Protein AF-A0A9E2CRB1-F1 (afdb_monomer)

pLDDT: mean 78.61, std 16.93, range [43.34, 97.12]

Secondary structure (DSSP, 8-state):
-EEEEE--TTTPPPEEEEE-SHHHHHHHHHHH--S-EEEEPP---HHHHHHHTTS-SHHHHHHHHHHHHHHHTT--EEEE-HHHHHT----TT--S-HHHHHHHHHHHHHHHHHT------GGGGGTTS------PPPP-

Solvent-accessible surface area (backbone atoms only — not comparable to full-atom values): 8842 Å² total; per-residue (Å²): 119,46,43,36,47,46,69,48,87,95,72,52,79,71,46,68,44,70,44,83,55,73,69,53,55,56,49,48,45,74,73,63,64,56,80,61,45,80,41,70,44,77,76,89,48,80,90,51,45,81,78,40,75,83,54,75,57,54,63,55,50,51,44,51,52,54,51,53,50,31,58,75,71,72,31,54,69,42,77,38,62,60,71,64,28,71,69,61,81,83,68,90,83,70,89,57,57,75,49,19,40,52,36,40,32,46,51,55,52,48,35,40,73,73,69,74,41,83,70,84,58,81,74,66,69,71,76,75,62,84,88,74,82,81,80,78,80,88,81,133

Sequence (140 aa):
TTGWAFLDTAGGTPLGGTFSKWADVEQLILTHEPDQIIIEAFRLYPSASSRLKWNDLIAAQVFGACAAMADKYLIPWHAQNAVEAKRLDLGRGNRFHKHTLDAYKHILVWLKKQGETDAPKEEDRERERPTGTACEPATD

Nearest PDB structures (foldseek):
  6lct-assembly1_B  TM=6.192E-01  e=7.522E-02  Nicotiana tabacum
  6kvo-assembly1_B  TM=5.523E-01  e=1.249E-01  Nicotiana tabacum
  1lrk-assembly1_A  TM=4.118E-01  e=1.609E-01  Escherichia coli
  1kvr-assembly1_A-2  TM=4.069E-01  e=1.609E-01  Escherichia coli
  1kvs-assembly1_A  TM=4.221E-01  e=2.210E-01  Escherichia coli

Radius of gyration: 20.18 Å; Cα contacts (8 Å, |Δi|>4): 132; chains: 1; bounding box: 34×64×67 Å

Structure (mmCIF, N/CA/C/O backbone):
data_AF-A0A9E2CRB1-F1
#
_entry.id   AF-A0A9E2CRB1-F1
#
loop_
_atom_site.group_PDB
_atom_site.id
_atom_site.type_symbol
_atom_site.label_atom_id
_atom_site.label_alt_id
_atom_site.label_comp_id
_atom_site.label_asym_id
_atom_site.label_entity_id
_atom_site.label_seq_id
_atom_site.pdbx_PDB_ins_code
_atom_site.Cartn_x
_atom_site.Cartn_y
_atom_site.Cartn_z
_atom_site.occupancy
_atom_site.B_iso_or_equiv
_atom_site.auth_seq_id
_atom_site.auth_comp_id
_atom_site.auth_asym_id
_atom_site.auth_atom_id
_atom_site.pdbx_PDB_model_num
ATOM 1 N N . THR A 1 1 ? 12.955 1.247 -4.111 1.00 80.88 1 THR A N 1
ATOM 2 C CA . THR A 1 1 ? 12.259 1.198 -2.812 1.00 80.88 1 THR A CA 1
ATOM 3 C C . 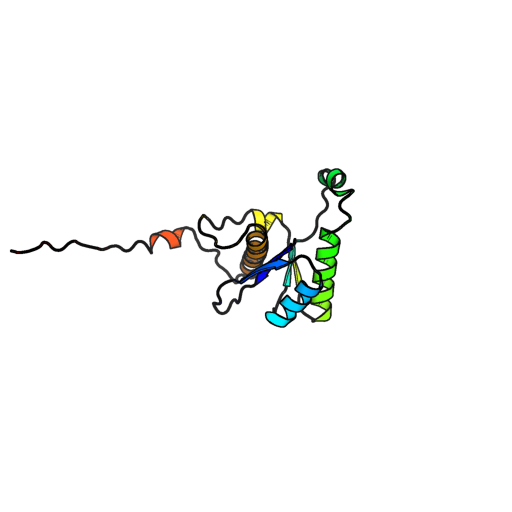THR A 1 1 ? 10.795 1.478 -3.055 1.00 80.88 1 THR A C 1
ATOM 5 O O . THR A 1 1 ? 10.484 2.293 -3.918 1.00 80.88 1 THR A O 1
ATOM 8 N N . THR A 1 2 ? 9.916 0.791 -2.337 1.00 87.50 2 THR A N 1
ATOM 9 C CA . THR A 1 2 ? 8.457 0.918 -2.456 1.00 87.50 2 THR A CA 1
ATOM 10 C C . THR A 1 2 ? 7.914 1.496 -1.159 1.00 87.50 2 THR A C 1
ATOM 12 O O . THR A 1 2 ? 8.339 1.076 -0.086 1.00 87.50 2 THR A O 1
ATOM 15 N N . GLY A 1 3 ? 7.036 2.495 -1.246 1.00 92.19 3 GLY A N 1
ATOM 16 C CA . GLY A 1 3 ? 6.387 3.084 -0.075 1.00 92.19 3 GLY A CA 1
ATOM 17 C C . GLY A 1 3 ? 5.219 2.235 0.401 1.00 92.19 3 GLY A C 1
ATOM 18 O O . GLY A 1 3 ? 4.512 1.654 -0.416 1.00 92.19 3 GLY A O 1
ATOM 19 N N . TRP A 1 4 ? 5.005 2.197 1.710 1.00 94.94 4 TRP A N 1
ATOM 20 C CA . TRP A 1 4 ? 3.816 1.609 2.316 1.00 94.94 4 TRP A CA 1
ATOM 21 C C . TRP A 1 4 ? 3.284 2.541 3.397 1.00 94.94 4 TRP A C 1
ATOM 23 O O . TRP A 1 4 ? 4.047 3.308 3.992 1.00 94.94 4 TRP A O 1
ATOM 33 N N . ALA A 1 5 ? 1.984 2.460 3.640 1.00 95.50 5 ALA A N 1
ATOM 34 C CA . ALA A 1 5 ? 1.314 3.123 4.741 1.00 95.50 5 ALA A CA 1
ATOM 35 C C . ALA A 1 5 ? 0.266 2.171 5.320 1.00 95.50 5 ALA A C 1
ATOM 37 O O . ALA A 1 5 ? -0.239 1.301 4.613 1.00 95.50 5 ALA A O 1
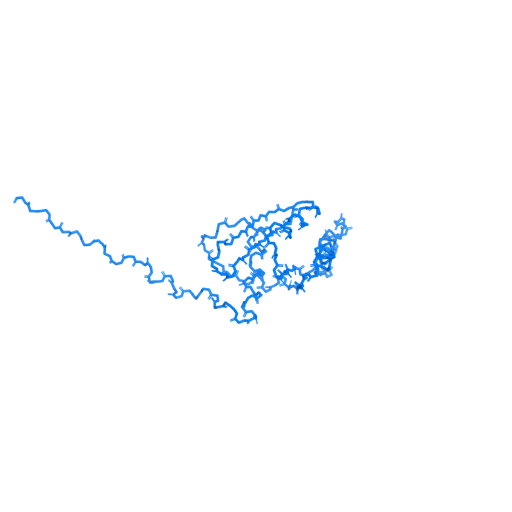ATOM 38 N N . PHE A 1 6 ? -0.043 2.349 6.595 1.00 95.94 6 PHE A N 1
ATOM 39 C CA . PHE A 1 6 ? -1.102 1.638 7.294 1.00 95.94 6 PHE A CA 1
ATOM 40 C C . PHE A 1 6 ? -1.911 2.652 8.096 1.00 95.94 6 PHE A C 1
ATOM 42 O O . PHE A 1 6 ? -1.345 3.571 8.691 1.00 95.94 6 PHE A O 1
ATOM 49 N N . LEU A 1 7 ? -3.229 2.504 8.085 1.00 94.00 7 LEU A N 1
ATOM 50 C CA . LEU A 1 7 ? -4.142 3.360 8.823 1.00 94.00 7 LEU A CA 1
ATOM 51 C C . LEU A 1 7 ? -5.152 2.475 9.535 1.00 94.00 7 LEU A C 1
ATOM 53 O O . LEU A 1 7 ? -5.933 1.792 8.881 1.00 94.00 7 LEU A O 1
ATOM 57 N N . ASP A 1 8 ? -5.139 2.538 10.858 1.00 92.44 8 ASP A N 1
ATOM 58 C CA . ASP A 1 8 ? -6.194 1.973 11.685 1.00 92.44 8 ASP A CA 1
ATOM 59 C C . ASP A 1 8 ? -7.361 2.969 11.752 1.00 92.44 8 ASP A C 1
ATOM 61 O O . ASP A 1 8 ? -7.231 4.076 12.289 1.00 92.44 8 ASP A O 1
ATOM 65 N N . THR A 1 9 ? -8.498 2.582 11.174 1.00 87.00 9 THR A N 1
ATOM 66 C CA . THR A 1 9 ? -9.705 3.414 11.101 1.00 87.00 9 THR A CA 1
ATOM 67 C C . THR A 1 9 ? -10.403 3.575 12.453 1.00 87.00 9 THR A C 1
ATOM 69 O O . THR A 1 9 ? -11.216 4.487 12.596 1.00 87.00 9 THR A O 1
ATOM 72 N N . ALA A 1 10 ? -10.043 2.791 13.476 1.00 85.88 10 ALA A N 1
ATOM 73 C CA . ALA A 1 10 ? -10.554 2.940 14.8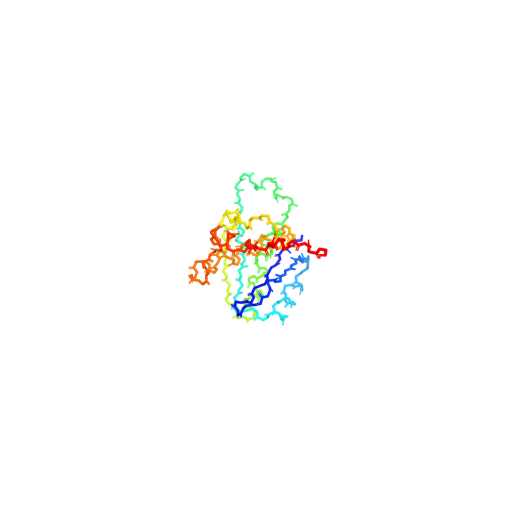40 1.00 85.88 10 ALA A CA 1
ATOM 74 C C . ALA A 1 10 ? -9.950 4.139 15.605 1.00 85.88 10 ALA A C 1
ATOM 76 O O . ALA A 1 10 ? -10.286 4.364 16.769 1.00 85.88 10 ALA A O 1
ATOM 77 N N . GLY A 1 11 ? -9.082 4.932 14.964 1.00 77.00 11 GLY A N 1
ATOM 78 C CA . GLY A 1 11 ? -8.484 6.145 15.535 1.00 77.00 11 GLY A CA 1
ATOM 79 C C . GLY A 1 11 ? -6.977 6.054 15.780 1.00 77.00 11 GLY A C 1
ATOM 80 O O . GLY A 1 11 ? -6.418 6.884 16.500 1.00 77.00 11 GLY A O 1
ATOM 81 N N . GLY A 1 12 ? -6.303 5.063 15.193 1.00 82.44 12 GLY A N 1
ATOM 82 C CA . GLY A 1 12 ? -4.857 4.917 15.298 1.00 82.44 12 GLY A CA 1
ATOM 83 C C . GLY A 1 12 ? -4.088 5.995 14.528 1.00 82.44 12 GLY A C 1
ATOM 84 O O . GLY A 1 12 ? -4.552 6.574 13.544 1.00 82.44 12 GLY A O 1
ATOM 85 N N . THR A 1 13 ? -2.856 6.267 14.966 1.00 86.94 13 THR A N 1
ATOM 86 C CA . THR A 1 13 ? -1.947 7.131 14.199 1.00 86.94 13 THR A CA 1
ATOM 87 C C . THR A 1 13 ? -1.504 6.393 12.932 1.00 86.94 13 THR A C 1
ATOM 89 O O . THR A 1 13 ? -1.026 5.263 13.051 1.00 86.94 13 THR A O 1
ATOM 92 N N . PRO A 1 14 ? -1.589 7.015 11.738 1.00 90.81 14 PRO A N 1
ATOM 93 C CA . PRO A 1 14 ? -1.112 6.381 10.522 1.00 90.81 14 PRO A CA 1
ATOM 94 C C . PRO A 1 14 ? 0.368 6.000 10.646 1.00 90.81 14 PRO A C 1
ATOM 96 O O . PRO A 1 14 ? 1.196 6.797 11.101 1.00 90.81 14 PRO A O 1
ATOM 99 N N . LEU A 1 15 ? 0.702 4.794 10.201 1.00 94.00 15 LEU A N 1
ATOM 100 C CA . LEU A 1 15 ? 2.060 4.267 10.131 1.00 94.00 15 LEU A CA 1
ATOM 101 C C . LEU A 1 15 ? 2.533 4.239 8.682 1.00 94.00 15 LEU A C 1
ATOM 103 O O . LEU A 1 15 ? 1.741 4.299 7.740 1.00 94.00 15 LEU A O 1
ATOM 107 N N . GLY A 1 16 ? 3.841 4.117 8.491 1.00 94.69 16 GLY A N 1
ATOM 108 C CA . GLY A 1 16 ? 4.369 3.878 7.163 1.00 94.69 16 GLY A CA 1
ATOM 109 C C . GLY A 1 16 ? 5.881 3.897 7.081 1.00 94.69 16 GLY A C 1
ATOM 110 O O . GLY A 1 16 ? 6.589 4.224 8.032 1.00 94.69 16 GLY A O 1
ATOM 111 N N . GLY A 1 17 ? 6.375 3.549 5.901 1.00 94.19 17 GLY A N 1
ATOM 112 C CA . GLY A 1 17 ? 7.799 3.458 5.633 1.00 94.19 17 GLY A CA 1
ATOM 113 C C . GLY A 1 17 ? 8.076 3.103 4.183 1.00 94.19 17 GLY A C 1
A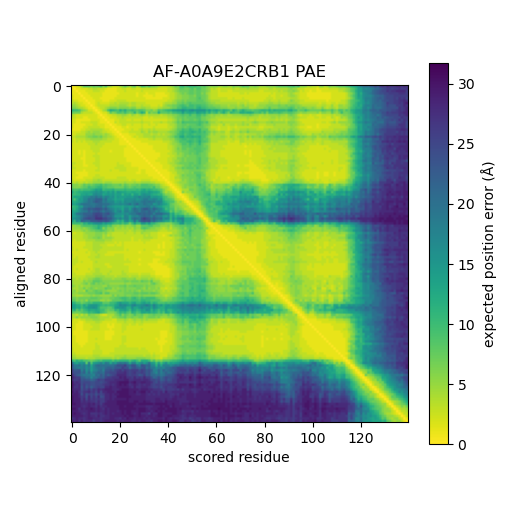TOM 114 O O . GLY A 1 17 ? 7.260 3.351 3.289 1.00 94.19 17 GLY A O 1
ATOM 115 N N . THR A 1 18 ? 9.249 2.525 3.946 1.00 93.00 18 THR A N 1
ATOM 116 C CA . THR A 1 18 ? 9.631 1.992 2.639 1.00 93.00 18 THR A CA 1
ATOM 117 C C . THR A 1 18 ? 10.241 0.614 2.789 1.00 93.00 18 THR A C 1
ATOM 119 O O . THR A 1 18 ? 10.990 0.395 3.736 1.00 93.00 18 THR A O 1
ATOM 122 N N . PHE A 1 19 ? 10.010 -0.262 1.821 1.00 88.56 19 PHE A N 1
ATOM 123 C CA . PHE A 1 19 ? 10.671 -1.559 1.732 1.00 88.56 19 PHE A CA 1
ATOM 124 C C . PHE A 1 19 ? 11.446 -1.712 0.419 1.00 88.56 19 PHE A C 1
ATOM 126 O O . PHE A 1 19 ? 11.299 -0.922 -0.528 1.00 88.56 19 PHE A O 1
ATOM 133 N N . SER A 1 20 ? 12.315 -2.717 0.365 1.00 84.75 20 SER A N 1
ATOM 134 C CA . SER A 1 20 ? 13.083 -3.060 -0.839 1.00 84.75 20 SER A CA 1
ATOM 135 C C . SER A 1 20 ? 13.113 -4.556 -1.140 1.00 84.75 20 SER A C 1
ATOM 137 O O . SER A 1 20 ? 13.601 -4.925 -2.208 1.00 84.75 20 SER A O 1
ATOM 139 N N . LYS A 1 21 ? 12.576 -5.406 -0.253 1.00 85.19 21 LYS A N 1
ATOM 140 C CA . LYS A 1 21 ? 12.521 -6.861 -0.423 1.00 85.19 21 LYS A CA 1
ATOM 141 C C . LYS A 1 21 ? 11.082 -7.365 -0.356 1.00 85.19 21 LYS A C 1
ATOM 143 O O . LYS A 1 21 ? 10.230 -6.767 0.289 1.00 85.19 21 LYS A O 1
ATOM 148 N N . TRP A 1 22 ? 10.823 -8.506 -0.992 1.00 80.25 22 TRP A N 1
ATOM 149 C CA . TRP A 1 22 ? 9.492 -9.126 -1.010 1.00 80.25 22 TRP A CA 1
ATOM 150 C C . TRP A 1 22 ? 9.057 -9.680 0.344 1.00 80.25 22 TRP A C 1
ATOM 152 O O . TRP A 1 22 ? 7.886 -9.574 0.690 1.00 80.25 22 TRP A O 1
ATOM 162 N N . ALA A 1 23 ? 10.004 -10.214 1.119 1.00 85.50 23 ALA A N 1
ATOM 163 C CA . ALA A 1 23 ? 9.746 -10.701 2.474 1.00 85.50 23 ALA A CA 1
ATOM 164 C C . ALA A 1 23 ? 9.178 -9.601 3.390 1.00 85.50 23 ALA A C 1
ATOM 166 O O . ALA A 1 23 ? 8.399 -9.892 4.292 1.00 85.50 23 ALA A O 1
ATOM 167 N N . ASP A 1 24 ? 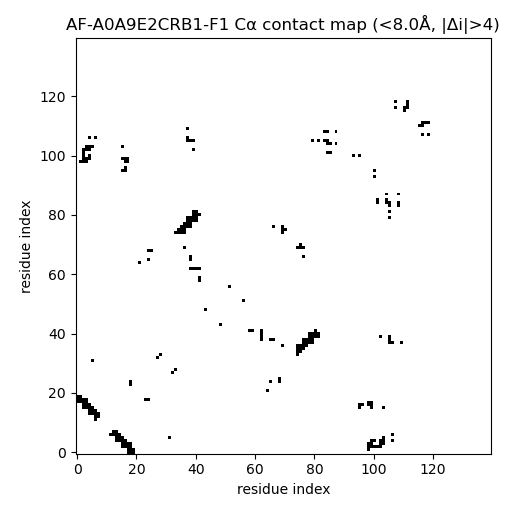9.506 -8.335 3.112 1.00 88.12 24 ASP A N 1
ATOM 168 C CA . ASP A 1 24 ? 9.011 -7.198 3.885 1.00 88.12 24 ASP A CA 1
ATOM 169 C C . ASP A 1 24 ? 7.487 -7.024 3.706 1.00 88.12 24 ASP A C 1
ATOM 171 O O . ASP A 1 24 ? 6.810 -6.609 4.638 1.00 88.12 24 ASP A O 1
ATOM 175 N N . VAL A 1 25 ? 6.918 -7.372 2.540 1.00 88.81 25 VAL A N 1
ATOM 176 C CA . VAL A 1 25 ? 5.462 -7.282 2.288 1.00 88.81 25 VAL A CA 1
ATOM 177 C C . VAL A 1 25 ? 4.701 -8.281 3.151 1.00 88.81 25 VAL A C 1
ATOM 179 O O . VAL A 1 25 ? 3.714 -7.930 3.790 1.00 88.81 25 VAL A O 1
ATOM 182 N N . GLU A 1 26 ? 5.183 -9.521 3.195 1.00 92.25 26 GLU A N 1
ATOM 183 C CA . GLU A 1 26 ? 4.601 -10.573 4.028 1.00 92.25 26 GLU A CA 1
ATOM 184 C C . GLU A 1 26 ? 4.702 -10.213 5.513 1.00 92.25 26 GLU A C 1
ATOM 186 O O . GLU A 1 26 ? 3.724 -10.331 6.247 1.00 92.25 26 GLU A O 1
ATOM 191 N N . GLN A 1 27 ? 5.847 -9.676 5.945 1.00 93.62 27 GLN A N 1
ATOM 192 C CA . GLN A 1 27 ? 6.012 -9.192 7.312 1.00 93.62 27 GLN A CA 1
ATOM 193 C C . GLN A 1 27 ? 5.027 -8.065 7.654 1.00 93.62 27 GLN A C 1
ATOM 195 O O . GLN A 1 27 ? 4.481 -8.065 8.755 1.00 93.62 27 GLN A O 1
ATOM 200 N N . LEU A 1 28 ? 4.774 -7.125 6.738 1.00 94.19 28 LEU A N 1
ATOM 201 C CA . LEU A 1 28 ? 3.795 -6.053 6.949 1.00 94.19 28 LEU A CA 1
ATOM 202 C C . LEU A 1 28 ? 2.374 -6.601 7.111 1.00 94.19 28 LEU A C 1
ATOM 204 O O . LEU A 1 28 ? 1.667 -6.157 8.011 1.00 94.19 28 LEU A O 1
ATOM 208 N N . ILE A 1 29 ? 1.983 -7.585 6.294 1.00 94.75 29 ILE A N 1
ATOM 209 C CA . ILE A 1 29 ? 0.680 -8.255 6.414 1.00 94.75 29 ILE A CA 1
ATOM 210 C C . ILE A 1 29 ? 0.553 -8.936 7.779 1.00 94.75 29 ILE A C 1
ATOM 212 O O . ILE A 1 29 ? -0.430 -8.721 8.476 1.00 94.75 29 ILE A O 1
ATOM 216 N N . LEU A 1 30 ? 1.563 -9.705 8.188 1.00 95.38 30 LEU A N 1
ATOM 217 C CA . LEU A 1 30 ? 1.553 -10.418 9.468 1.00 95.38 30 LEU A CA 1
ATOM 218 C C . LEU A 1 30 ? 1.609 -9.482 10.683 1.00 95.38 30 LEU A C 1
ATOM 220 O O . LEU A 1 30 ? 1.123 -9.834 11.748 1.00 95.38 30 LEU A O 1
ATOM 224 N N . THR A 1 31 ? 2.240 -8.315 10.548 1.00 96.19 31 THR A N 1
ATOM 225 C CA . THR A 1 31 ? 2.406 -7.364 11.660 1.00 96.19 31 THR A CA 1
ATOM 226 C C . THR A 1 31 ? 1.165 -6.506 11.866 1.00 96.19 31 THR A C 1
ATOM 228 O O . THR A 1 31 ? 0.838 -6.167 13.000 1.00 96.19 31 THR A O 1
ATOM 231 N N . HIS A 1 32 ? 0.523 -6.093 10.774 1.00 95.25 32 HIS A N 1
ATOM 232 C CA . HIS A 1 32 ? -0.571 -5.125 10.812 1.00 95.25 32 HIS A CA 1
ATOM 233 C C . HIS A 1 32 ? -1.948 -5.743 10.582 1.00 95.25 32 HIS A C 1
ATOM 235 O O . HIS A 1 32 ? -2.928 -5.028 10.744 1.00 95.25 32 HIS A O 1
ATOM 241 N N . GLU A 1 33 ? -2.007 -7.020 10.191 1.00 95.19 33 GLU A N 1
ATOM 242 C CA . GLU A 1 33 ? -3.237 -7.788 9.956 1.00 95.19 33 GLU A CA 1
ATOM 243 C C . GLU A 1 33 ? -4.311 -6.974 9.209 1.00 95.19 33 GLU A C 1
ATOM 245 O O . GLU A 1 33 ? -5.414 -6.787 9.715 1.00 95.19 33 GLU A O 1
ATOM 250 N N . PRO A 1 34 ? -3.996 -6.413 8.023 1.00 95.56 34 PRO A N 1
ATOM 251 C CA . PRO A 1 34 ? -4.904 -5.484 7.372 1.00 95.56 34 PRO A CA 1
ATOM 252 C C . PRO A 1 34 ? -6.160 -6.197 6.862 1.00 95.56 34 PRO A C 1
ATOM 254 O O . PRO A 1 34 ? -6.066 -7.204 6.161 1.00 95.56 34 PRO A O 1
ATOM 257 N N . ASP A 1 35 ? -7.328 -5.600 7.102 1.00 95.44 35 ASP A N 1
ATOM 258 C CA . ASP A 1 35 ? -8.598 -6.085 6.547 1.00 95.44 35 ASP A CA 1
ATOM 259 C C . ASP A 1 35 ? -8.697 -5.884 5.029 1.00 95.44 35 ASP A C 1
ATOM 261 O O . ASP A 1 35 ? -9.449 -6.576 4.342 1.00 95.44 35 ASP A O 1
ATOM 265 N N . GLN A 1 36 ? -7.962 -4.905 4.491 1.00 95.31 36 GLN A N 1
ATOM 266 C CA . GLN A 1 36 ? -7.934 -4.574 3.068 1.00 95.31 36 GLN A CA 1
ATOM 267 C C . GLN A 1 36 ? -6.559 -4.061 2.641 1.00 95.31 36 GLN A C 1
ATOM 269 O O . GLN A 1 36 ? -5.874 -3.358 3.385 1.00 95.31 36 GLN A O 1
ATOM 274 N N . ILE A 1 37 ? -6.181 -4.345 1.393 1.00 96.06 37 ILE A N 1
ATOM 275 C CA . ILE A 1 37 ? -4.928 -3.875 0.792 1.00 96.06 37 ILE A CA 1
ATOM 276 C C . ILE A 1 37 ? -5.216 -3.006 -0.436 1.00 96.06 37 ILE A C 1
ATOM 278 O O . ILE A 1 37 ? -5.918 -3.400 -1.364 1.00 96.06 37 ILE A O 1
ATOM 282 N N . ILE A 1 38 ? -4.620 -1.815 -0.495 1.00 95.00 38 ILE A N 1
ATOM 283 C CA . ILE A 1 38 ? -4.724 -0.924 -1.658 1.00 95.00 38 ILE A CA 1
ATOM 284 C C . ILE A 1 38 ? -3.369 -0.874 -2.355 1.00 95.00 38 ILE A C 1
ATOM 286 O O . ILE A 1 38 ? -2.352 -0.556 -1.741 1.00 95.00 38 ILE A O 1
ATOM 290 N N . ILE A 1 39 ? -3.358 -1.178 -3.650 1.00 93.88 39 ILE A N 1
ATOM 291 C CA . ILE A 1 39 ? -2.144 -1.255 -4.464 1.00 93.88 39 ILE A CA 1
ATOM 292 C C . ILE A 1 39 ? -2.235 -0.203 -5.570 1.00 93.88 39 ILE A C 1
ATOM 294 O O . ILE A 1 39 ? -3.242 -0.115 -6.275 1.00 93.88 39 ILE A O 1
ATOM 298 N N . GLU A 1 40 ? -1.183 0.595 -5.763 1.00 90.00 40 GLU A N 1
ATOM 299 C CA . GLU A 1 40 ? -1.109 1.490 -6.921 1.00 90.00 40 GLU A CA 1
ATOM 300 C C . GLU A 1 40 ? -1.142 0.657 -8.213 1.00 90.00 40 GLU A C 1
ATOM 302 O O . GLU A 1 40 ? -0.318 -0.230 -8.443 1.00 90.00 40 GLU A O 1
ATOM 307 N N . ALA A 1 41 ? -2.111 0.947 -9.076 1.00 86.00 41 ALA A N 1
ATOM 308 C CA . ALA A 1 41 ? -2.258 0.292 -10.360 1.00 86.00 41 ALA A CA 1
ATOM 309 C C . ALA A 1 41 ? -1.097 0.685 -11.279 1.00 86.00 41 ALA A C 1
ATOM 311 O O . ALA A 1 41 ? -0.945 1.854 -11.652 1.00 86.00 41 ALA A O 1
ATOM 312 N N . PHE A 1 42 ? -0.324 -0.303 -11.723 1.00 78.44 42 PHE A N 1
ATOM 313 C CA . PHE A 1 42 ? 0.717 -0.073 -12.712 1.00 78.44 42 PHE A CA 1
ATOM 314 C C . PHE A 1 42 ? 0.100 0.219 -14.088 1.00 78.44 42 PHE A C 1
ATOM 316 O O . PHE A 1 42 ? -0.606 -0.612 -14.661 1.00 78.44 42 PHE A O 1
ATOM 323 N N . ARG A 1 43 ? 0.379 1.404 -14.646 1.00 73.38 43 ARG A N 1
ATOM 324 C CA . ARG A 1 43 ? 0.020 1.761 -16.027 1.00 73.38 43 ARG A CA 1
ATOM 325 C C . ARG A 1 43 ? 1.263 2.159 -16.809 1.00 73.38 43 ARG A C 1
ATOM 327 O O . ARG A 1 43 ? 1.921 3.145 -16.481 1.00 73.38 43 ARG A O 1
ATOM 334 N N . LEU A 1 44 ? 1.552 1.421 -17.878 1.00 68.75 44 LEU A N 1
ATOM 335 C CA . LEU A 1 44 ? 2.609 1.777 -18.817 1.00 68.75 44 LEU A CA 1
ATOM 336 C C . LEU A 1 44 ? 2.053 2.771 -19.845 1.00 68.75 44 LEU A C 1
ATOM 338 O O . LEU A 1 44 ? 1.193 2.424 -20.652 1.00 68.75 44 LEU A O 1
ATOM 342 N N . TYR A 1 45 ? 2.545 4.009 -19.836 1.00 66.38 45 TYR A N 1
ATOM 343 C CA . TYR A 1 45 ? 2.226 4.961 -20.900 1.00 66.38 45 TYR A CA 1
ATOM 344 C C . TYR A 1 45 ? 3.159 4.731 -22.095 1.00 66.38 45 TYR A C 1
ATOM 346 O O . TYR A 1 45 ? 4.372 4.612 -21.887 1.00 66.38 45 TYR A O 1
ATOM 354 N N . PRO A 1 46 ? 2.656 4.740 -23.344 1.00 66.44 46 PRO A N 1
ATOM 355 C CA . PRO A 1 46 ? 3.494 4.570 -24.532 1.00 66.44 46 PRO A CA 1
ATOM 356 C C . PRO A 1 46 ? 4.684 5.540 -24.571 1.00 66.44 46 PRO A C 1
ATOM 358 O O . PRO A 1 46 ? 5.801 5.136 -24.882 1.00 66.44 46 PRO A O 1
ATOM 361 N N . SER A 1 47 ? 4.482 6.789 -24.138 1.00 66.69 47 SER A N 1
ATOM 362 C CA . SER A 1 47 ? 5.514 7.833 -24.050 1.00 66.69 47 SER A CA 1
ATOM 363 C C . SER A 1 47 ? 6.577 7.593 -22.967 1.00 66.69 47 SER A C 1
ATOM 365 O O . SER A 1 47 ? 7.667 8.158 -23.042 1.00 66.69 47 SER A O 1
ATOM 367 N N . ALA A 1 48 ? 6.286 6.753 -21.970 1.00 63.53 48 ALA A N 1
ATOM 368 C CA . ALA A 1 48 ? 7.197 6.386 -20.886 1.00 63.53 48 ALA A CA 1
ATOM 369 C C . ALA A 1 48 ? 7.870 5.019 -21.107 1.00 63.53 48 ALA A C 1
ATOM 371 O O . ALA A 1 48 ? 8.877 4.723 -20.462 1.00 63.53 48 ALA A O 1
ATOM 372 N N . SER A 1 49 ? 7.362 4.207 -22.042 1.00 61.47 49 SER A N 1
ATOM 373 C CA . SER A 1 49 ? 7.868 2.859 -22.336 1.00 61.47 49 SER A CA 1
ATOM 374 C C . SER A 1 49 ? 9.352 2.853 -22.734 1.00 61.47 49 SER A C 1
ATOM 376 O O . SER A 1 49 ? 10.126 2.029 -22.253 1.00 61.47 49 SER A O 1
ATOM 378 N N . SER A 1 50 ? 9.796 3.847 -23.509 1.00 60.94 50 SER A N 1
ATOM 379 C CA . SER A 1 50 ? 11.189 3.996 -23.953 1.00 60.94 50 SER A CA 1
ATOM 380 C C . SER A 1 50 ? 12.173 4.348 -22.829 1.00 60.94 50 SER A C 1
ATOM 382 O O . SER A 1 50 ? 13.365 4.073 -22.963 1.00 60.94 50 SER A O 1
ATOM 384 N N . ARG A 1 51 ? 11.688 4.925 -21.718 1.00 58.97 51 ARG A N 1
ATOM 385 C CA . ARG A 1 51 ? 12.477 5.225 -20.506 1.00 58.97 51 ARG A CA 1
ATOM 386 C C . ARG A 1 51 ? 12.502 4.055 -19.519 1.00 58.97 51 ARG A C 1
ATOM 388 O O . ARG A 1 51 ? 13.380 4.008 -18.667 1.00 58.97 51 ARG A O 1
ATOM 395 N N . LEU A 1 52 ? 11.558 3.122 -19.649 1.00 57.78 52 LEU A N 1
ATOM 396 C CA . LEU A 1 52 ? 11.404 1.944 -18.791 1.00 57.78 52 LEU A CA 1
ATOM 397 C C . LEU A 1 52 ? 11.922 0.650 -19.438 1.00 57.78 52 LEU A C 1
ATOM 399 O O . LEU A 1 52 ? 11.986 -0.370 -18.767 1.00 57.78 52 LEU A O 1
ATOM 403 N N . LYS A 1 53 ? 12.357 0.693 -20.705 1.00 55.53 53 LYS A N 1
ATOM 404 C CA . LYS A 1 53 ? 12.868 -0.464 -21.468 1.00 55.53 53 LYS A CA 1
ATOM 405 C C . LYS A 1 53 ? 14.056 -1.208 -20.838 1.00 55.53 53 LYS A C 1
ATOM 407 O O . LYS A 1 53 ? 14.324 -2.329 -21.238 1.00 55.53 53 LYS A O 1
ATOM 412 N N . TRP A 1 54 ? 14.777 -0.569 -19.913 1.00 48.66 54 TRP A N 1
ATOM 413 C CA . TRP A 1 54 ? 15.930 -1.140 -19.198 1.00 48.66 54 TRP A CA 1
ATOM 414 C C . TRP A 1 54 ? 15.649 -1.403 -17.715 1.00 48.66 54 TRP A C 1
ATOM 416 O O . TRP A 1 54 ? 16.528 -1.858 -16.993 1.00 48.66 54 TRP A O 1
ATOM 426 N N . ASN A 1 55 ? 14.464 -1.021 -17.236 1.00 52.78 55 ASN A N 1
ATOM 427 C CA . ASN A 1 55 ? 14.068 -1.142 -15.842 1.00 52.78 55 ASN A CA 1
ATOM 428 C C . ASN A 1 55 ? 12.963 -2.193 -15.803 1.00 52.78 55 ASN A C 1
ATOM 430 O O . ASN A 1 55 ? 11.778 -1.859 -15.789 1.00 52.78 55 ASN A O 1
ATOM 434 N N . ASP A 1 56 ? 13.391 -3.448 -15.953 1.00 50.00 56 ASP A N 1
ATOM 435 C CA . ASP A 1 56 ? 12.567 -4.640 -16.135 1.00 50.00 56 ASP A CA 1
ATOM 436 C C . ASP A 1 56 ? 11.375 -4.645 -15.199 1.00 50.00 56 ASP A C 1
ATOM 438 O O . ASP A 1 56 ? 11.506 -5.070 -14.063 1.00 50.00 56 ASP A O 1
ATOM 442 N N . LEU A 1 57 ? 10.207 -4.201 -15.669 1.00 59.03 57 LEU A N 1
ATOM 443 C CA . LEU A 1 57 ? 8.910 -4.568 -15.105 1.00 59.03 57 LEU A CA 1
ATOM 444 C C . LEU A 1 57 ? 8.783 -4.427 -13.568 1.00 59.03 57 LEU A C 1
ATOM 446 O O . LEU A 1 57 ? 7.841 -4.981 -13.016 1.00 59.03 57 LEU A O 1
ATOM 450 N N . ILE A 1 58 ? 9.655 -3.681 -12.866 1.00 66.94 58 ILE A N 1
ATOM 451 C CA . ILE A 1 58 ? 9.793 -3.774 -11.400 1.00 66.94 58 ILE A CA 1
ATOM 452 C C . ILE A 1 58 ? 8.488 -3.354 -10.740 1.00 66.94 58 ILE A C 1
ATOM 454 O O . ILE A 1 58 ? 8.020 -4.002 -9.818 1.00 66.94 58 ILE A O 1
ATOM 458 N N . ALA A 1 59 ? 7.835 -2.317 -11.258 1.00 70.31 59 ALA A N 1
ATOM 459 C CA . ALA A 1 59 ? 6.538 -1.890 -10.750 1.00 70.31 59 ALA A CA 1
ATOM 460 C C . ALA A 1 59 ? 5.409 -2.901 -11.048 1.00 70.31 59 ALA A C 1
ATOM 462 O O . ALA A 1 59 ? 4.532 -3.088 -10.209 1.00 70.31 59 ALA A O 1
ATOM 463 N N . ALA A 1 60 ? 5.448 -3.602 -12.189 1.00 76.19 60 ALA A N 1
ATOM 464 C CA . ALA A 1 60 ? 4.509 -4.689 -12.481 1.00 76.19 60 ALA A CA 1
ATOM 465 C C . ALA A 1 60 ? 4.767 -5.918 -11.588 1.00 76.19 60 ALA A C 1
ATOM 467 O O . ALA A 1 60 ? 3.821 -6.548 -11.124 1.00 76.19 60 ALA A O 1
ATOM 468 N N . GLN A 1 61 ? 6.036 -6.223 -11.302 1.00 81.06 61 GLN A N 1
ATOM 469 C CA . GLN A 1 61 ? 6.447 -7.267 -10.364 1.00 81.06 61 GLN A CA 1
ATOM 470 C C . GLN A 1 61 ? 6.028 -6.922 -8.934 1.00 81.06 61 GLN A C 1
ATOM 472 O O . GLN A 1 61 ? 5.498 -7.786 -8.250 1.00 81.06 61 GLN A O 1
ATOM 477 N N . VAL A 1 62 ? 6.196 -5.664 -8.502 1.00 81.31 62 VAL A N 1
ATOM 478 C CA . VAL A 1 62 ? 5.719 -5.188 -7.194 1.00 81.31 62 VAL A CA 1
ATOM 479 C C . VAL A 1 62 ? 4.210 -5.355 -7.093 1.00 81.31 62 VAL A C 1
ATOM 481 O O . VAL A 1 62 ? 3.733 -5.938 -6.125 1.00 81.31 62 VAL A O 1
ATOM 484 N N . PHE A 1 63 ? 3.465 -4.896 -8.101 1.00 87.38 63 PHE A N 1
ATOM 485 C CA . PHE A 1 63 ? 2.016 -5.064 -8.138 1.00 87.38 63 PHE A CA 1
ATOM 486 C C . PHE A 1 63 ? 1.616 -6.543 -8.035 1.00 87.38 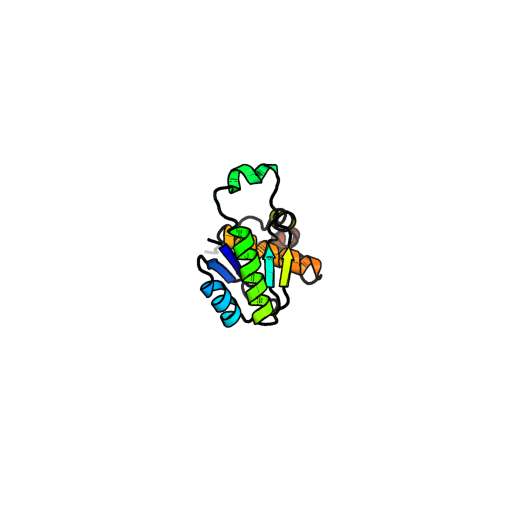63 PHE A C 1
ATOM 488 O O . PHE A 1 63 ? 0.822 -6.904 -7.170 1.00 87.38 63 PHE A O 1
ATOM 495 N N . GLY A 1 64 ? 2.206 -7.401 -8.876 1.00 87.69 64 GLY A N 1
ATOM 496 C CA . GLY A 1 64 ? 1.910 -8.832 -8.894 1.00 87.69 64 GLY A CA 1
ATOM 497 C C . GLY A 1 64 ? 2.274 -9.538 -7.588 1.00 87.69 64 GLY A C 1
ATOM 498 O O . GLY A 1 64 ? 1.501 -10.361 -7.111 1.00 87.69 64 GLY A O 1
ATOM 499 N N . ALA A 1 65 ? 3.407 -9.189 -6.975 1.00 86.38 65 ALA A N 1
ATOM 500 C CA . ALA A 1 65 ? 3.833 -9.751 -5.698 1.00 86.38 65 ALA A CA 1
ATOM 501 C C . ALA A 1 65 ? 2.893 -9.348 -4.555 1.00 86.38 65 ALA A C 1
ATOM 503 O O . ALA A 1 65 ? 2.486 -10.204 -3.774 1.00 86.38 65 ALA A O 1
ATOM 504 N N . CYS A 1 66 ? 2.508 -8.070 -4.473 1.00 89.62 66 CYS A N 1
ATOM 505 C CA . CYS A 1 66 ? 1.561 -7.604 -3.461 1.00 89.62 66 CYS A CA 1
ATOM 506 C C . CYS A 1 66 ? 0.182 -8.260 -3.628 1.00 89.62 66 CYS A C 1
ATOM 508 O O . CYS A 1 66 ? -0.391 -8.700 -2.637 1.00 89.62 66 CYS A O 1
ATOM 510 N N . ALA A 1 67 ? -0.323 -8.374 -4.863 1.00 92.25 67 ALA A N 1
ATOM 511 C CA . ALA A 1 67 ? -1.596 -9.040 -5.145 1.00 92.25 67 ALA A CA 1
ATOM 512 C C . ALA A 1 67 ? -1.550 -10.534 -4.782 1.00 92.25 67 ALA A C 1
ATOM 514 O O . ALA A 1 67 ? -2.415 -11.016 -4.062 1.00 92.25 67 ALA A O 1
ATOM 515 N N . ALA A 1 68 ? -0.491 -11.245 -5.183 1.00 92.69 68 ALA A N 1
ATOM 516 C CA . ALA A 1 68 ? -0.320 -12.658 -4.847 1.00 92.69 68 ALA A CA 1
ATOM 517 C C . ALA A 1 68 ? -0.217 -12.897 -3.330 1.00 92.69 68 ALA A C 1
ATOM 519 O O . ALA A 1 68 ? -0.724 -13.898 -2.829 1.00 92.69 68 ALA A O 1
ATOM 520 N N . MET A 1 69 ? 0.423 -11.985 -2.589 1.00 92.69 69 MET A N 1
ATOM 521 C CA . MET A 1 69 ? 0.463 -12.055 -1.126 1.00 92.69 69 MET A CA 1
ATOM 522 C C . MET A 1 69 ? -0.910 -11.781 -0.509 1.00 92.69 69 MET A C 1
ATOM 524 O O . MET A 1 69 ? -1.324 -12.525 0.372 1.00 92.69 69 MET A O 1
ATOM 528 N N . ALA A 1 70 ? -1.642 -10.773 -0.984 1.00 94.00 70 ALA A N 1
ATOM 529 C CA . ALA A 1 70 ? -3.007 -10.520 -0.526 1.00 94.00 70 ALA A CA 1
ATOM 530 C C . ALA A 1 70 ? -3.907 -11.752 -0.743 1.00 94.00 70 ALA A C 1
ATOM 532 O O . ALA A 1 70 ? -4.558 -12.209 0.195 1.00 94.00 70 ALA A O 1
ATOM 533 N N . ASP A 1 71 ? -3.841 -12.361 -1.933 1.00 95.00 71 ASP A N 1
ATOM 534 C CA . ASP A 1 71 ? -4.582 -13.582 -2.267 1.00 95.00 71 ASP A CA 1
ATOM 535 C C . ASP A 1 71 ? -4.180 -14.765 -1.368 1.00 95.00 71 ASP A C 1
ATOM 537 O O . ASP A 1 71 ? -5.044 -15.494 -0.882 1.00 95.00 71 ASP A O 1
ATOM 541 N N . LYS A 1 72 ? -2.877 -14.943 -1.090 1.00 95.38 72 LYS A N 1
ATOM 542 C CA . LYS A 1 72 ? -2.364 -15.987 -0.181 1.00 95.38 72 LYS A CA 1
ATOM 543 C C . LYS A 1 72 ? -2.988 -15.895 1.216 1.00 95.38 72 LYS A C 1
ATOM 545 O O . LYS A 1 72 ? -3.270 -16.930 1.816 1.00 95.38 72 LYS A O 1
ATOM 550 N N . TYR A 1 73 ? -3.169 -14.681 1.730 1.00 96.19 73 TYR A N 1
ATOM 551 C CA . TYR A 1 73 ? -3.734 -14.425 3.058 1.00 96.19 73 TYR A CA 1
ATOM 552 C C . TYR A 1 73 ? -5.251 -14.191 3.043 1.00 96.19 73 TYR A C 1
ATOM 554 O O . TYR A 1 73 ? -5.823 -13.910 4.091 1.00 96.19 73 TYR A O 1
ATOM 562 N N . LEU A 1 74 ? -5.909 -14.346 1.885 1.00 96.81 74 LEU A N 1
ATOM 563 C CA . LEU A 1 74 ? -7.344 -14.107 1.694 1.00 96.81 74 LEU A CA 1
ATOM 564 C C . LEU A 1 74 ? -7.781 -12.679 2.066 1.00 96.81 74 LEU A C 1
ATOM 566 O O . LEU A 1 74 ? -8.907 -12.462 2.511 1.00 96.81 74 LEU A O 1
ATOM 570 N N . ILE A 1 75 ? -6.895 -11.704 1.859 1.00 97.12 75 ILE A N 1
ATOM 571 C CA . ILE A 1 75 ? -7.155 -10.293 2.141 1.00 97.12 75 ILE A CA 1
ATOM 572 C C . ILE A 1 75 ? -7.672 -9.626 0.860 1.00 97.12 75 ILE A C 1
ATOM 574 O O . ILE A 1 75 ? -6.976 -9.650 -0.162 1.00 97.12 75 ILE A O 1
ATOM 578 N N . PRO A 1 76 ? -8.868 -9.009 0.875 1.00 96.38 76 PRO A N 1
ATOM 579 C CA . PRO A 1 76 ? -9.366 -8.235 -0.253 1.00 96.38 76 PRO A CA 1
ATOM 580 C C . PRO A 1 76 ? -8.376 -7.146 -0.670 1.00 96.38 76 PRO A C 1
ATOM 582 O O . PRO A 1 76 ? -7.862 -6.399 0.167 1.00 96.38 76 PRO A O 1
ATOM 585 N N . TRP A 1 77 ? -8.133 -7.019 -1.976 1.00 95.88 77 TRP A N 1
ATOM 586 C CA . TRP A 1 77 ? -7.242 -5.991 -2.498 1.00 95.88 77 TRP A CA 1
ATOM 587 C C . TRP A 1 77 ? -7.830 -5.202 -3.664 1.00 95.88 77 TRP A C 1
ATOM 589 O O . TRP A 1 77 ? -8.649 -5.689 -4.445 1.00 95.88 77 TRP A O 1
ATOM 599 N N . HIS A 1 78 ? -7.381 -3.951 -3.791 1.00 94.31 78 HIS A N 1
ATOM 600 C CA . HIS A 1 78 ? -7.883 -3.007 -4.783 1.00 94.31 78 HIS A CA 1
ATOM 601 C C . HIS A 1 78 ? -6.749 -2.292 -5.513 1.00 94.31 78 HIS A C 1
ATOM 603 O O . HIS A 1 78 ? -5.901 -1.638 -4.905 1.00 94.31 78 HIS A O 1
ATOM 609 N N . ALA A 1 79 ? -6.771 -2.359 -6.844 1.00 92.38 79 ALA A N 1
ATOM 610 C CA . ALA A 1 79 ? -5.889 -1.563 -7.686 1.00 92.38 79 ALA A CA 1
ATOM 611 C C . ALA A 1 79 ? -6.429 -0.129 -7.822 1.00 92.38 79 ALA A C 1
ATOM 613 O O . ALA A 1 79 ? -7.540 0.074 -8.317 1.00 92.38 79 ALA A O 1
ATOM 614 N N . GLN A 1 80 ? -5.638 0.879 -7.450 1.00 91.06 80 GLN A N 1
ATOM 615 C CA . GLN A 1 80 ? -6.034 2.288 -7.526 1.00 91.06 80 GLN A CA 1
ATOM 616 C C . GLN A 1 80 ? -5.124 3.096 -8.456 1.00 91.06 80 GLN A C 1
ATOM 618 O O . GLN A 1 80 ? -3.905 2.966 -8.442 1.00 91.06 80 GLN A O 1
ATOM 623 N N . ASN A 1 81 ? -5.705 3.976 -9.274 1.00 86.31 81 ASN A N 1
ATOM 624 C CA . ASN A 1 81 ? -4.935 4.804 -10.198 1.00 86.31 81 ASN A CA 1
ATOM 625 C C . ASN A 1 81 ? -4.157 5.909 -9.459 1.00 86.31 81 ASN A C 1
ATOM 627 O O . ASN A 1 81 ? -4.741 6.712 -8.732 1.00 86.31 81 ASN A O 1
ATOM 631 N N . ALA A 1 82 ? -2.859 6.016 -9.746 1.00 83.25 82 ALA A N 1
ATOM 632 C CA . ALA A 1 82 ? -1.956 7.047 -9.231 1.00 83.25 82 ALA A CA 1
ATOM 633 C C . ALA A 1 82 ? -2.460 8.493 -9.405 1.00 83.25 82 ALA A C 1
ATOM 635 O O . ALA A 1 82 ? -2.116 9.379 -8.625 1.00 83.25 82 ALA A O 1
ATOM 636 N N . VAL A 1 83 ? -3.242 8.767 -10.456 1.00 83.56 83 VAL A N 1
ATOM 637 C CA . VAL A 1 83 ? -3.732 10.123 -10.764 1.00 83.56 83 VAL A CA 1
ATOM 638 C C . VAL A 1 83 ? -4.635 10.663 -9.656 1.00 83.56 83 VAL A C 1
ATOM 640 O O . VAL A 1 83 ? -4.589 11.856 -9.368 1.00 83.56 83 VAL A O 1
ATOM 643 N N . GLU A 1 84 ? -5.445 9.808 -9.036 1.00 81.50 84 GLU A N 1
ATOM 644 C CA . GLU A 1 84 ? -6.393 10.228 -8.002 1.00 81.50 84 GLU A CA 1
ATOM 645 C C . GLU A 1 84 ? -5.661 10.597 -6.709 1.00 81.50 84 GLU A C 1
ATOM 647 O O . GLU A 1 84 ? -5.879 11.684 -6.176 1.00 81.50 84 GLU A O 1
ATOM 652 N N . ALA A 1 85 ? -4.718 9.755 -6.274 1.00 82.38 85 ALA A N 1
ATOM 653 C CA . ALA A 1 85 ? -3.880 10.014 -5.106 1.00 82.38 85 ALA A CA 1
ATOM 654 C C . ALA A 1 85 ? -3.036 11.287 -5.27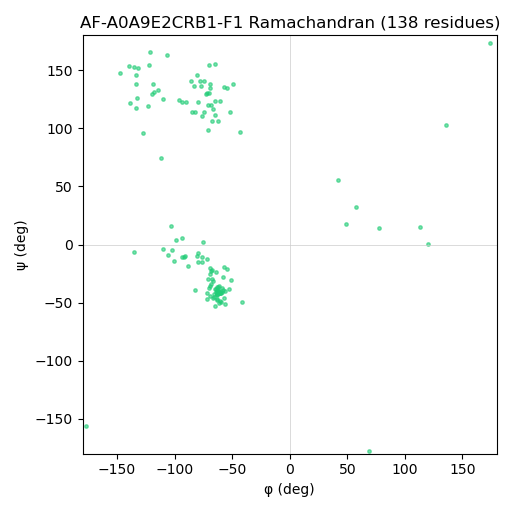5 1.00 82.38 85 ALA A C 1
ATOM 656 O O . ALA A 1 85 ? -2.968 12.118 -4.371 1.00 82.38 85 ALA A O 1
ATOM 657 N N . LYS A 1 86 ? -2.461 11.516 -6.463 1.00 82.06 86 LYS A N 1
ATOM 658 C CA . LYS A 1 86 ? -1.61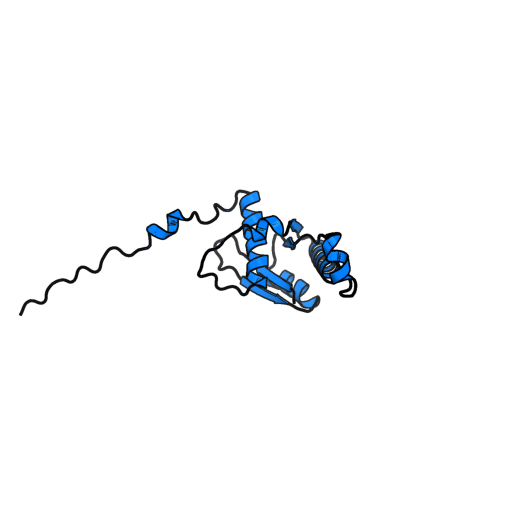4 12.694 -6.736 1.00 82.06 86 LYS A CA 1
ATOM 659 C C . LYS A 1 86 ? -2.347 14.031 -6.656 1.00 82.06 86 LYS A C 1
ATOM 661 O O . LYS A 1 86 ? -1.696 15.047 -6.431 1.00 82.06 86 LYS A O 1
ATOM 666 N N . ARG A 1 87 ? -3.672 14.043 -6.829 1.00 84.06 87 ARG A N 1
ATOM 667 C CA . ARG A 1 87 ? -4.505 15.253 -6.709 1.00 84.06 87 ARG A CA 1
ATOM 668 C C . ARG A 1 87 ? -4.823 15.623 -5.263 1.00 84.06 87 ARG A C 1
ATOM 670 O O . ARG A 1 87 ? -5.276 16.737 -5.026 1.00 84.06 87 ARG A O 1
ATOM 677 N N . LEU A 1 88 ? -4.607 14.713 -4.315 1.00 84.69 88 LEU A N 1
ATOM 678 C CA . LEU A 1 88 ? -4.843 14.981 -2.905 1.00 84.69 88 LEU A CA 1
ATOM 679 C C . LEU A 1 88 ? -3.707 15.854 -2.360 1.00 84.69 88 LEU A C 1
ATOM 681 O O . LEU A 1 88 ? -2.562 15.397 -2.246 1.00 84.69 88 LEU A O 1
ATOM 685 N N . ASP A 1 89 ? -4.013 17.108 -2.036 1.00 82.44 89 ASP A N 1
ATOM 686 C CA . ASP A 1 89 ? -3.120 17.965 -1.262 1.00 82.44 89 ASP A CA 1
ATOM 687 C C . ASP A 1 89 ? -3.435 17.798 0.227 1.00 82.44 89 ASP A C 1
ATOM 689 O O . ASP A 1 89 ? -4.570 17.973 0.658 1.00 82.44 89 ASP A O 1
ATOM 693 N N . LEU A 1 90 ? -2.426 17.408 1.003 1.00 80.88 90 LEU A N 1
ATOM 694 C CA . LEU A 1 90 ? -2.538 17.238 2.455 1.00 80.88 90 LEU A CA 1
ATOM 695 C C . LEU A 1 90 ? -1.997 18.465 3.210 1.00 80.88 90 LEU A C 1
ATOM 697 O O . LEU A 1 90 ? -1.948 18.474 4.440 1.00 80.88 90 LEU A O 1
ATOM 701 N N . GLY A 1 91 ? -1.593 19.508 2.479 1.00 72.25 91 GLY A N 1
ATOM 702 C CA . GLY A 1 91 ? -1.008 20.725 3.014 1.00 72.25 91 GLY A CA 1
ATOM 703 C C . GLY A 1 91 ? 0.393 20.525 3.604 1.00 72.25 91 GLY A C 1
ATOM 704 O O . GLY A 1 91 ? 0.987 19.445 3.583 1.00 72.25 91 GLY A O 1
ATOM 705 N N . ARG A 1 92 ? 0.947 21.616 4.144 1.00 59.59 92 ARG A N 1
ATOM 706 C CA . ARG A 1 92 ? 2.236 21.618 4.853 1.00 59.59 92 ARG A CA 1
ATOM 707 C C . ARG A 1 92 ? 2.052 21.034 6.261 1.00 59.59 92 ARG A C 1
ATOM 709 O O . ARG A 1 92 ? 1.084 21.382 6.926 1.00 59.59 92 ARG A O 1
ATOM 716 N N . GLY A 1 93 ? 2.972 20.170 6.701 1.00 60.62 93 GLY A N 1
ATOM 717 C CA . GLY A 1 93 ? 2.952 19.548 8.038 1.00 60.62 93 GLY A CA 1
ATOM 718 C C . GLY A 1 93 ? 2.873 18.016 8.057 1.00 60.62 93 GLY A C 1
ATOM 719 O O . GLY A 1 93 ? 2.856 17.419 9.130 1.00 60.62 93 GLY A O 1
ATOM 720 N N . ASN A 1 94 ? 2.842 17.356 6.895 1.00 66.69 94 ASN A N 1
ATOM 721 C CA . ASN A 1 94 ? 2.806 15.898 6.857 1.00 66.69 94 ASN A CA 1
ATOM 722 C C . ASN A 1 94 ? 4.160 15.292 7.277 1.00 66.69 94 ASN A C 1
ATOM 724 O O . ASN A 1 94 ? 5.210 15.698 6.780 1.00 66.69 94 ASN A O 1
ATOM 728 N N . ARG A 1 95 ? 4.126 14.323 8.199 1.00 77.81 95 ARG A N 1
ATOM 729 C CA . ARG A 1 95 ? 5.316 13.695 8.803 1.00 77.81 95 ARG A CA 1
ATOM 730 C C . ARG A 1 95 ? 5.945 12.615 7.920 1.00 77.81 95 ARG A C 1
ATOM 732 O O . ARG A 1 95 ? 7.040 12.145 8.215 1.00 77.81 95 ARG A O 1
ATOM 739 N N . PHE A 1 96 ? 5.268 12.214 6.847 1.00 83.69 96 PHE A N 1
ATOM 740 C CA . PHE A 1 96 ? 5.726 11.132 5.986 1.00 83.69 96 PHE A CA 1
ATOM 741 C C . PHE A 1 96 ? 6.705 11.573 4.900 1.00 83.69 96 PHE A C 1
ATOM 743 O O . PHE A 1 96 ? 6.522 12.586 4.225 1.00 83.69 96 PHE A O 1
ATOM 750 N N . HIS A 1 97 ? 7.715 10.730 4.666 1.00 86.31 97 HIS A N 1
ATOM 751 C CA . HIS A 1 97 ? 8.587 10.842 3.501 1.00 86.31 97 HIS A CA 1
ATOM 752 C C . HIS A 1 97 ? 7.793 10.592 2.207 1.00 86.31 97 HIS A C 1
ATOM 754 O O . HIS A 1 97 ? 6.793 9.877 2.209 1.00 86.31 97 HIS A O 1
ATOM 760 N N . LYS A 1 98 ? 8.268 11.127 1.073 1.00 88.06 98 LYS A N 1
ATOM 761 C CA . LYS A 1 98 ? 7.572 11.135 -0.231 1.00 88.06 98 LYS A CA 1
ATOM 762 C C . LYS A 1 98 ? 6.853 9.827 -0.605 1.00 88.06 98 LYS A C 1
ATOM 764 O O . LYS A 1 98 ? 5.705 9.879 -1.022 1.00 88.06 98 LYS A O 1
ATOM 769 N N . HIS A 1 99 ? 7.520 8.677 -0.495 1.00 88.81 99 HIS A N 1
ATOM 770 C CA . HIS A 1 99 ? 6.954 7.383 -0.906 1.00 88.81 99 HIS A CA 1
ATOM 771 C C . HIS A 1 99 ? 5.853 6.893 0.037 1.00 88.81 99 HIS A C 1
ATOM 773 O O . HIS A 1 99 ? 4.817 6.419 -0.415 1.00 88.81 99 HIS A O 1
ATOM 779 N N . THR A 1 100 ? 6.065 7.043 1.341 1.00 92.00 100 THR A N 1
ATOM 780 C CA . THR A 1 100 ? 5.066 6.738 2.367 1.00 92.00 100 THR A CA 1
ATOM 781 C C . THR A 1 100 ? 3.854 7.653 2.238 1.00 92.00 100 THR A C 1
ATOM 783 O O . THR A 1 100 ? 2.719 7.203 2.330 1.00 92.00 100 THR A O 1
ATOM 786 N N . LEU A 1 101 ? 4.094 8.934 1.955 1.00 91.25 101 LEU A N 1
ATOM 787 C CA . LEU A 1 101 ? 3.044 9.913 1.720 1.00 91.25 101 LEU A CA 1
ATOM 788 C C . LEU A 1 101 ? 2.173 9.536 0.514 1.00 91.25 101 LEU A C 1
ATOM 790 O O . LEU A 1 101 ? 0.957 9.671 0.583 1.00 91.25 101 LEU A O 1
ATOM 794 N N . ASP A 1 102 ? 2.779 9.061 -0.574 1.00 90.31 102 ASP A N 1
ATOM 795 C CA . ASP A 1 102 ? 2.053 8.613 -1.769 1.00 90.31 102 ASP A CA 1
ATOM 796 C C . ASP A 1 102 ? 1.155 7.405 -1.451 1.00 90.31 102 ASP A C 1
ATOM 798 O O . ASP A 1 102 ? -0.045 7.439 -1.723 1.00 90.31 102 ASP A O 1
ATOM 802 N N . ALA A 1 103 ? 1.694 6.398 -0.754 1.00 92.75 103 ALA A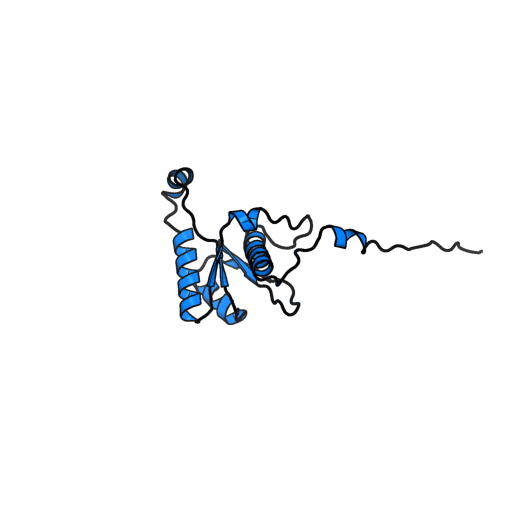 N 1
ATOM 803 C CA . ALA A 1 103 ? 0.923 5.247 -0.278 1.00 92.75 103 ALA A CA 1
ATOM 804 C C . ALA A 1 103 ? -0.228 5.663 0.660 1.00 92.75 103 ALA A C 1
ATOM 806 O O . ALA A 1 103 ? -1.350 5.183 0.529 1.00 92.75 103 ALA A O 1
ATOM 807 N N . TYR A 1 104 ? 0.013 6.616 1.562 1.00 93.44 104 TYR A N 1
ATOM 808 C CA . TYR A 1 104 ? -1.017 7.125 2.466 1.00 93.44 104 TYR A CA 1
ATOM 809 C C . TYR A 1 104 ? -2.149 7.851 1.723 1.00 93.44 104 TYR A C 1
ATOM 811 O O . TYR A 1 104 ? -3.323 7.682 2.048 1.00 93.44 104 TYR A O 1
ATOM 819 N N . LYS A 1 105 ? -1.833 8.615 0.670 1.00 92.50 105 LYS A N 1
ATOM 820 C CA . LYS A 1 105 ? -2.854 9.262 -0.171 1.00 92.50 105 LYS A CA 1
ATOM 821 C C . LYS A 1 105 ? -3.771 8.244 -0.847 1.00 92.50 105 LYS A C 1
ATOM 823 O O . LYS A 1 105 ? -4.963 8.513 -0.972 1.00 92.50 105 LYS A O 1
ATOM 828 N N . HIS A 1 106 ? -3.247 7.083 -1.241 1.00 93.69 106 HIS A N 1
ATOM 829 C CA . HIS A 1 106 ? -4.063 6.006 -1.802 1.00 93.69 106 HIS A CA 1
ATOM 830 C C . HIS A 1 106 ? -5.113 5.483 -0.807 1.00 93.69 106 HIS A C 1
ATOM 832 O O . HIS A 1 106 ? -6.265 5.271 -1.198 1.00 93.69 106 HIS A O 1
ATOM 838 N N . ILE A 1 107 ? -4.744 5.360 0.475 1.00 92.69 107 ILE A N 1
ATOM 839 C CA . ILE A 1 107 ? -5.664 4.997 1.565 1.00 92.69 107 ILE A CA 1
ATOM 840 C C . ILE A 1 107 ? -6.769 6.042 1.709 1.00 92.69 107 ILE A C 1
ATOM 842 O O . ILE A 1 107 ? -7.948 5.704 1.669 1.00 92.69 107 ILE A O 1
ATOM 846 N N . LEU A 1 108 ? -6.413 7.325 1.789 1.00 91.25 108 LEU A N 1
ATOM 847 C CA . LEU A 1 108 ? -7.402 8.396 1.949 1.00 91.25 108 LEU A CA 1
ATOM 848 C C . LEU A 1 108 ? -8.374 8.493 0.765 1.00 91.25 108 LEU A C 1
ATOM 850 O O . LEU A 1 108 ? -9.569 8.711 0.952 1.00 91.25 108 LEU A O 1
ATOM 854 N N . VAL A 1 109 ? -7.885 8.311 -0.465 1.00 92.31 109 VAL A N 1
ATOM 855 C CA . VAL A 1 109 ? -8.753 8.266 -1.652 1.00 92.31 109 VAL A CA 1
ATOM 856 C C . VAL A 1 109 ? -9.696 7.067 -1.599 1.00 92.31 109 VAL A C 1
ATOM 858 O O . VAL A 1 109 ? -10.851 7.193 -2.004 1.00 92.31 109 VAL A O 1
ATOM 861 N N . TRP A 1 110 ? -9.225 5.918 -1.110 1.00 91.62 110 TRP A N 1
ATOM 862 C CA . TRP A 1 110 ? -10.052 4.725 -0.961 1.00 91.62 110 TRP A CA 1
ATOM 863 C C . TRP A 1 110 ? -11.168 4.940 0.061 1.00 91.62 110 TRP A C 1
ATOM 865 O O . TRP A 1 110 ? -12.336 4.797 -0.292 1.00 91.62 110 TRP A O 1
ATOM 875 N N . LEU A 1 111 ? -10.830 5.388 1.270 1.00 90.31 111 LEU A N 1
ATOM 876 C CA . LEU A 1 111 ? -11.807 5.654 2.328 1.00 90.31 111 LEU A CA 1
ATOM 877 C C . LEU A 1 111 ? -12.844 6.698 1.902 1.00 90.31 111 LEU A C 1
ATOM 879 O O . LEU A 1 111 ? -14.044 6.511 2.094 1.00 90.31 111 LEU A O 1
ATOM 883 N N . LYS A 1 112 ? -12.414 7.758 1.205 1.00 88.44 112 LYS A N 1
ATOM 884 C CA . LYS A 1 112 ? -13.333 8.745 0.624 1.00 88.44 112 LYS A CA 1
ATOM 885 C C . LYS A 1 112 ? -14.320 8.114 -0.364 1.00 88.44 112 LYS A C 1
ATOM 887 O O . LYS A 1 112 ? -15.475 8.525 -0.407 1.00 88.44 112 LYS A O 1
ATOM 892 N N . LYS A 1 113 ? -13.891 7.132 -1.164 1.00 88.00 113 LYS A N 1
ATOM 893 C CA . LYS A 1 113 ? -14.767 6.412 -2.108 1.00 88.00 113 LYS A CA 1
ATOM 894 C C . LYS A 1 113 ? -15.756 5.479 -1.410 1.00 88.00 113 LYS A C 1
ATOM 896 O O . LYS A 1 113 ? -16.846 5.298 -1.941 1.00 88.00 113 LYS A O 1
ATOM 901 N N . GLN A 1 114 ? -15.396 4.936 -0.248 1.00 84.94 114 GLN A N 1
ATOM 902 C CA . GLN A 1 114 ? -16.295 4.124 0.581 1.00 84.94 114 GLN A CA 1
ATOM 903 C C . GLN A 1 114 ? -17.275 4.969 1.414 1.00 84.94 114 GLN A C 1
ATOM 905 O O . GLN A 1 114 ? -18.193 4.429 2.019 1.00 84.94 114 GLN A O 1
ATOM 910 N N . GLY A 1 115 ? -17.116 6.299 1.426 1.00 78.38 115 GLY A N 1
ATOM 911 C CA . GLY A 1 115 ? -17.899 7.192 2.286 1.00 78.38 115 GLY A CA 1
ATOM 912 C C . GLY A 1 115 ? -17.421 7.205 3.743 1.00 78.38 115 GLY A C 1
ATOM 913 O O . GLY A 1 115 ? -18.130 7.705 4.608 1.00 78.38 115 GLY A O 1
ATOM 914 N N . GLU A 1 116 ? -16.225 6.676 4.011 1.00 64.38 116 GLU A N 1
ATOM 915 C CA . GLU A 1 116 ? -15.678 6.481 5.360 1.00 64.38 116 GLU A CA 1
ATOM 916 C C . GLU A 1 116 ? -14.805 7.648 5.841 1.00 64.38 116 GLU A C 1
ATOM 918 O O . GLU A 1 116 ? -14.471 7.731 7.019 1.00 64.38 116 GLU A O 1
ATOM 923 N N . THR A 1 117 ? -14.454 8.591 4.961 1.00 55.34 117 THR A N 1
ATOM 924 C CA . THR A 1 117 ? -13.769 9.828 5.361 1.00 55.34 117 THR A CA 1
ATOM 925 C C . THR A 1 117 ? -14.319 11.042 4.622 1.00 55.34 117 THR A C 1
ATOM 927 O O . THR A 1 117 ? -14.188 11.139 3.396 1.00 55.34 117 THR A O 1
ATOM 930 N N . ASP A 1 118 ? -14.807 12.028 5.374 1.00 49.53 118 ASP A N 1
ATOM 931 C CA . ASP A 1 118 ? -14.710 13.426 4.972 1.00 49.53 118 ASP A CA 1
ATOM 932 C C . ASP A 1 118 ? -13.220 13.788 5.021 1.00 49.53 118 ASP A C 1
ATOM 934 O O . ASP A 1 118 ? -12.625 13.872 6.093 1.00 49.53 118 ASP A O 1
ATOM 938 N N . ALA A 1 119 ? -12.567 13.928 3.862 1.00 48.84 119 ALA A N 1
ATOM 939 C CA . ALA A 1 119 ? -11.214 14.488 3.821 1.00 48.84 119 ALA A CA 1
ATOM 940 C C . ALA A 1 119 ? -11.201 15.789 4.646 1.00 48.84 119 ALA A C 1
ATOM 942 O O . ALA A 1 119 ? -12.168 16.545 4.508 1.00 48.84 119 ALA A O 1
ATOM 943 N N . PRO A 1 120 ? -10.167 16.057 5.472 1.00 46.31 120 PRO A N 1
ATOM 944 C CA . PRO A 1 120 ? -10.164 17.225 6.345 1.00 46.31 120 PRO A CA 1
ATOM 945 C C . PRO A 1 120 ? -10.463 18.462 5.505 1.00 46.31 120 PRO A C 1
ATOM 947 O O . PRO A 1 120 ? -9.712 18.796 4.582 1.00 46.31 120 PRO A O 1
ATOM 950 N N . LYS A 1 121 ? -11.622 19.074 5.765 1.00 43.34 121 LYS A N 1
ATOM 951 C CA . LYS A 1 121 ? -12.033 20.291 5.078 1.00 43.34 121 LYS A CA 1
ATOM 952 C C . LYS A 1 121 ? -11.094 21.384 5.566 1.00 43.34 121 LYS A C 1
ATOM 954 O O . LYS A 1 121 ? -10.749 21.454 6.742 1.00 43.34 121 LYS A O 1
ATOM 959 N N . GLU A 1 122 ? -10.655 22.230 4.646 1.00 46.53 122 GLU A N 1
ATOM 960 C CA . GLU A 1 122 ? -9.737 23.342 4.923 1.00 46.53 122 GLU A CA 1
ATOM 961 C C . GLU A 1 122 ? -10.257 24.267 6.051 1.00 46.53 122 GLU A C 1
ATOM 963 O O . GLU A 1 122 ? -9.473 24.916 6.741 1.00 46.53 122 GLU A O 1
ATOM 968 N N . GLU A 1 123 ? -11.569 24.234 6.298 1.00 46.03 123 GLU A N 1
ATOM 969 C CA . GLU A 1 123 ? -12.312 24.976 7.321 1.00 46.03 123 GLU A CA 1
ATOM 970 C C . GLU A 1 123 ? -12.007 24.556 8.775 1.00 46.03 123 GLU A C 1
ATOM 972 O O . GLU A 1 123 ? -12.165 25.372 9.684 1.00 46.03 123 GLU A O 1
ATOM 977 N N . ASP A 1 124 ? -11.490 23.347 9.025 1.00 46.06 124 ASP A N 1
ATOM 978 C CA . ASP A 1 124 ? -11.174 22.900 10.394 1.00 46.06 124 ASP A CA 1
ATOM 979 C C . ASP A 1 124 ? -9.880 23.530 10.950 1.00 46.06 124 ASP A C 1
ATOM 981 O O . ASP A 1 124 ? -9.619 23.483 12.152 1.00 46.06 124 ASP A O 1
ATOM 985 N N . ARG A 1 125 ? -9.078 24.201 10.107 1.00 48.38 125 ARG A N 1
ATOM 986 C CA . ARG A 1 125 ? -7.829 24.869 10.527 1.00 48.38 125 ARG A CA 1
ATOM 987 C C . ARG A 1 125 ? -8.040 26.190 11.258 1.00 48.38 125 ARG A C 1
ATOM 989 O O . ARG A 1 125 ? -7.105 26.686 11.885 1.00 48.38 125 ARG A O 1
ATOM 996 N N . GLU A 1 126 ? -9.231 26.779 11.187 1.00 46.28 126 GLU A N 1
ATOM 997 C CA . GLU A 1 126 ? -9.481 28.089 11.797 1.00 46.28 126 GLU A CA 1
ATOM 998 C C . GLU A 1 126 ? -10.021 28.028 13.230 1.00 46.28 126 GLU A C 1
ATOM 1000 O O . GLU A 1 126 ? -9.992 29.044 13.924 1.00 46.28 126 GLU A O 1
ATOM 1005 N N . ARG A 1 127 ? -10.426 26.847 13.720 1.00 48.72 127 ARG A N 1
ATOM 1006 C CA . ARG A 1 127 ? -10.960 26.683 15.085 1.00 48.72 127 ARG A CA 1
ATOM 1007 C C . ARG A 1 127 ? -9.922 26.350 16.157 1.00 48.72 127 ARG A C 1
ATOM 1009 O O . ARG A 1 127 ? -10.246 26.443 17.335 1.00 48.72 127 ARG A O 1
ATOM 1016 N N . GLU A 1 128 ? -8.682 26.042 15.782 1.00 47.22 128 GLU A N 1
ATOM 1017 C CA . GLU A 1 128 ? -7.602 25.729 16.734 1.00 47.22 128 GLU A CA 1
ATOM 1018 C C . GLU A 1 128 ? -6.601 26.876 16.946 1.00 47.22 128 GLU A C 1
ATOM 1020 O O . GLU A 1 128 ? -5.525 26.670 17.505 1.00 47.22 128 GLU A O 1
ATOM 1025 N N . ARG A 1 129 ? -6.925 28.116 16.546 1.00 44.53 129 ARG A N 1
ATOM 1026 C CA . ARG A 1 129 ? -6.184 29.273 17.071 1.00 44.53 129 ARG A CA 1
ATOM 1027 C C . ARG A 1 129 ? -6.641 29.508 18.514 1.00 44.53 129 ARG A C 1
ATOM 1029 O O . ARG A 1 129 ? -7.799 29.879 18.696 1.00 44.53 129 ARG A O 1
ATOM 1036 N N . PRO A 1 130 ? -5.782 29.339 19.538 1.00 47.47 130 PRO A N 1
ATOM 1037 C CA . PRO A 1 130 ? -6.144 29.725 20.891 1.00 47.47 130 PRO A CA 1
ATOM 1038 C C . PRO A 1 130 ? -6.389 31.235 20.915 1.00 47.47 130 PRO A C 1
ATOM 1040 O O . PRO A 1 130 ? -5.467 32.047 20.835 1.00 47.47 130 PRO A O 1
ATOM 1043 N N . THR A 1 131 ? -7.656 31.625 21.000 1.00 56.56 131 THR A N 1
ATOM 1044 C CA . THR A 1 131 ? -8.041 32.959 21.442 1.00 56.56 131 THR A CA 1
ATOM 1045 C C . THR A 1 131 ? -7.764 33.041 22.933 1.00 56.56 131 THR A C 1
ATOM 1047 O O . THR A 1 131 ? -8.569 32.580 23.738 1.00 56.56 131 THR A O 1
ATOM 1050 N N . GLY A 1 132 ? -6.629 33.631 23.298 1.00 49.81 132 GLY A N 1
ATOM 1051 C CA . GLY A 1 132 ? -6.442 34.169 24.638 1.00 49.81 132 GLY A CA 1
ATOM 1052 C C . GLY A 1 132 ? -5.098 33.852 25.271 1.00 49.81 132 GLY A C 1
ATOM 1053 O O . GLY A 1 132 ? -4.931 32.809 25.889 1.00 49.81 132 GLY A O 1
ATOM 1054 N N . THR A 1 133 ? -4.224 34.853 25.268 1.00 47.31 133 THR A N 1
ATOM 1055 C CA . THR A 1 133 ? -3.614 35.273 26.531 1.00 47.31 133 THR A CA 1
ATOM 1056 C C . THR A 1 133 ? -3.840 36.774 26.644 1.00 47.31 133 THR A C 1
ATOM 1058 O O . THR A 1 133 ? -3.125 37.572 26.042 1.00 47.31 133 THR A O 1
ATOM 1061 N N . ALA A 1 134 ? -4.898 37.158 27.356 1.00 51.47 134 ALA A N 1
ATOM 1062 C CA . ALA A 1 134 ? -5.004 38.506 27.885 1.00 51.47 134 ALA A CA 1
ATOM 1063 C C . ALA A 1 134 ? -3.900 38.653 28.943 1.00 51.47 134 ALA A C 1
ATOM 1065 O O . ALA A 1 134 ? -3.877 37.911 29.921 1.00 51.47 134 ALA A O 1
ATOM 1066 N N . CYS A 1 135 ? -2.953 39.560 28.707 1.00 48.53 135 CYS A N 1
ATOM 1067 C CA . CYS A 1 135 ? -2.054 40.045 29.747 1.00 48.53 135 CYS A CA 1
ATOM 1068 C C . CYS A 1 135 ? -2.897 40.792 30.783 1.00 48.53 135 CYS A C 1
ATOM 1070 O O . CYS A 1 135 ? -3.419 41.865 30.482 1.00 48.53 135 CYS A O 1
ATOM 1072 N N . GLU A 1 136 ? -3.025 40.247 31.988 1.00 59.19 136 GLU A N 1
ATOM 1073 C CA . GLU A 1 136 ? -3.454 41.041 33.138 1.00 59.19 136 GLU A CA 1
ATOM 1074 C C . GLU A 1 136 ? -2.293 41.946 33.595 1.00 59.19 136 GLU A C 1
ATOM 1076 O O . GLU A 1 136 ? -1.129 41.530 33.532 1.00 59.19 136 GLU A O 1
ATOM 1081 N N . PRO A 1 137 ? -2.567 43.201 33.994 1.00 61.88 137 PRO A N 1
ATOM 1082 C CA . PRO A 1 137 ? -1.532 44.158 34.356 1.00 61.88 137 PRO A CA 1
ATOM 1083 C C . PRO A 1 137 ? -0.986 43.885 35.761 1.00 61.88 137 PRO A C 1
ATOM 1085 O O . PRO A 1 137 ? -1.736 43.597 36.692 1.00 61.88 137 PRO A O 1
ATOM 1088 N N . ALA A 1 138 ? 0.329 44.034 35.913 1.00 54.72 138 ALA A N 1
ATOM 1089 C CA . ALA A 1 138 ? 0.987 44.046 37.211 1.00 54.72 138 ALA A CA 1
ATOM 1090 C C . ALA A 1 138 ? 0.523 45.270 38.018 1.00 54.72 138 ALA A C 1
ATOM 1092 O O . ALA A 1 138 ? 0.636 46.404 37.553 1.00 54.72 138 ALA A O 1
ATOM 1093 N N . THR A 1 139 ? -0.007 45.029 39.213 1.00 62.31 139 THR A N 1
ATOM 1094 C CA . THR A 1 139 ? -0.222 46.053 40.238 1.00 62.31 139 THR A CA 1
ATOM 1095 C C . THR A 1 139 ? 0.958 46.038 41.205 1.00 62.31 139 THR A C 1
ATOM 1097 O O . THR A 1 139 ? 1.249 44.981 41.770 1.00 62.31 139 THR A O 1
ATOM 1100 N N . ASP A 1 140 ? 1.604 47.195 41.360 1.00 63.12 140 ASP A N 1
ATOM 1101 C CA . ASP A 1 140 ? 2.570 47.510 42.425 1.00 63.12 140 ASP A CA 1
ATOM 1102 C C . ASP A 1 140 ? 1.884 47.692 43.791 1.00 63.12 140 ASP A C 1
ATOM 1104 O O . ASP A 1 140 ? 0.725 48.180 43.816 1.00 63.12 140 ASP A O 1
#

Mean predicted aligned error: 11.0 Å

Foldseek 3Di:
DAKAWDDDLVDDDIDIDDDDDLVVLLVCCVVRVDLEEEAAADDDDPVCCVVCVPVPCVSVVVRVSNVVSCVVVVRHYDHDYLVQLVPDDPDPDDPDDPRNSSNVSRVVSVCVVVVNDPDPDPVVVVPPPDDDDDDDDDDD